Protein AF-A0A9E0JD55-F1 (afdb_monomer_lite)

Foldseek 3Di:
DWAWEWEAWLFWIWIQTPVGIDIDGADPVDDPVVRCCVVCVVVPVVDDPVRYHYDYCQAAVAED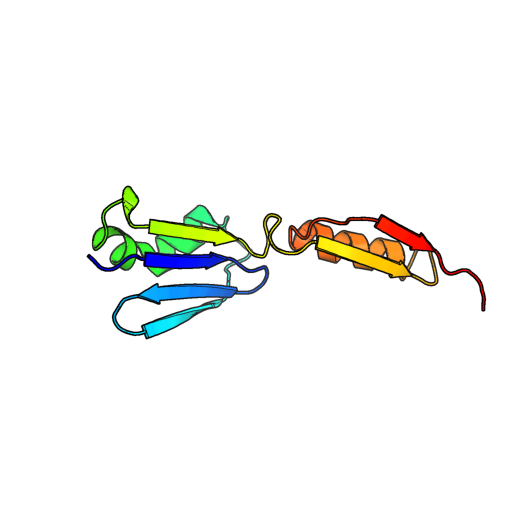EQEAQDPPPRQVVVVVVSVSRNHHYPYYHHPPDD

Secondary structure (DSSP, 8-state):
-PPEEEEE-SSEEEEEETTEEEEEE--TTS-HHHHHHHHHHHHHTTS-GGGEEEEEIIIII-EEEEEES-IIIIIHHHHHHHHHTT-EEEEEEE----

Radius of gyration: 17.41 Å; chains: 1; bounding box: 43×19×49 Å

pLDDT: mean 85.61, std 10.39, range [53.16, 94.75]

Structure (mmCIF, N/CA/C/O backbone):
data_AF-A0A9E0JD55-F1
#
_entry.id   AF-A0A9E0JD55-F1
#
loop_
_atom_site.group_PDB
_atom_site.id
_atom_site.type_symbol
_atom_site.label_atom_id
_atom_site.label_alt_id
_atom_site.label_comp_id
_atom_site.label_asym_id
_atom_site.label_entity_id
_atom_site.label_seq_id
_atom_site.pdbx_PDB_ins_code
_atom_site.Cartn_x
_atom_site.Cartn_y
_atom_site.Cartn_z
_atom_site.occupancy
_atom_site.B_iso_or_equiv
_atom_site.auth_seq_id
_atom_site.auth_comp_id
_atom_site.auth_asym_id
_atom_site.auth_atom_id
_atom_site.pdbx_PDB_model_num
ATOM 1 N N . MET A 1 1 ? -4.582 -3.809 26.282 1.00 53.16 1 MET A N 1
ATOM 2 C CA . MET A 1 1 ? -5.177 -3.138 25.106 1.00 53.16 1 MET A CA 1
ATOM 3 C C . MET A 1 1 ? -4.685 -3.835 23.850 1.00 53.16 1 MET A C 1
ATOM 5 O O . MET A 1 1 ? -3.493 -4.110 23.779 1.00 53.16 1 MET A O 1
ATOM 9 N N . SER A 1 2 ? -5.575 -4.211 22.926 1.00 83.56 2 SER A N 1
ATOM 10 C CA . SER A 1 2 ? -5.165 -4.764 21.626 1.00 83.56 2 SER A CA 1
ATOM 11 C C . SER A 1 2 ? -4.985 -3.629 20.631 1.00 83.56 2 SER A C 1
ATOM 13 O O . SER A 1 2 ? -5.872 -2.795 20.502 1.00 83.56 2 SER A O 1
ATOM 15 N N . LYS A 1 3 ? -3.851 -3.618 19.937 1.00 92.19 3 LYS A N 1
ATOM 16 C CA . LYS A 1 3 ? -3.585 -2.702 18.826 1.00 92.19 3 LYS A CA 1
ATOM 17 C C . LYS A 1 3 ? -4.264 -3.233 17.565 1.00 92.19 3 LYS A C 1
ATOM 19 O O . LYS A 1 3 ? -4.347 -4.452 17.401 1.00 92.19 3 LYS A O 1
ATOM 24 N N . LEU A 1 4 ? -4.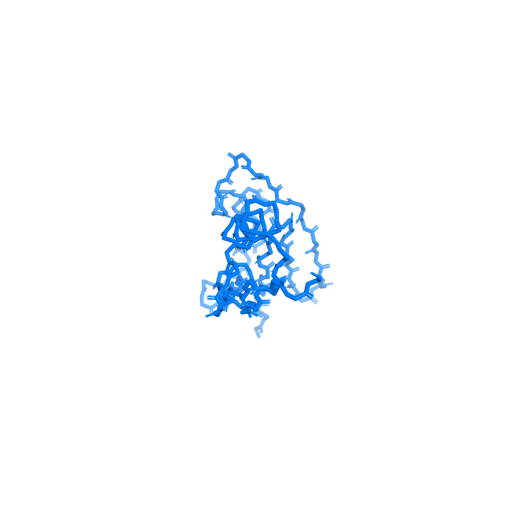700 -2.338 16.685 1.00 93.62 4 LEU A N 1
ATOM 25 C CA . LEU A 1 4 ? -5.115 -2.680 15.327 1.00 93.62 4 LEU A CA 1
ATOM 26 C C . LEU A 1 4 ? -3.939 -2.408 14.391 1.00 93.62 4 LEU A C 1
ATOM 28 O O . LEU A 1 4 ? -3.477 -1.272 14.309 1.00 93.62 4 LEU A O 1
ATOM 32 N N . LEU A 1 5 ? -3.440 -3.439 13.706 1.00 92.94 5 LEU A N 1
ATOM 33 C CA . LEU A 1 5 ? -2.323 -3.292 12.769 1.00 92.94 5 LEU A CA 1
ATOM 34 C C . LEU A 1 5 ? -2.828 -3.490 11.344 1.00 92.94 5 LEU A C 1
ATOM 36 O O . LEU A 1 5 ? -3.482 -4.492 11.053 1.00 92.94 5 LEU A O 1
ATOM 40 N N . ILE A 1 6 ? -2.510 -2.554 10.460 1.00 92.00 6 ILE A N 1
ATOM 41 C CA . ILE A 1 6 ? -2.919 -2.588 9.059 1.00 92.00 6 ILE A CA 1
ATOM 42 C C . ILE A 1 6 ? -1.668 -2.511 8.192 1.00 92.00 6 ILE A C 1
ATOM 44 O O . ILE A 1 6 ? -0.884 -1.579 8.334 1.00 92.00 6 ILE A O 1
ATOM 48 N N . ASP A 1 7 ? -1.488 -3.489 7.309 1.00 90.19 7 ASP A N 1
ATOM 49 C CA . ASP A 1 7 ? -0.464 -3.483 6.259 1.00 90.19 7 ASP A CA 1
ATOM 50 C C . ASP A 1 7 ? -1.147 -3.227 4.917 1.00 90.19 7 ASP A C 1
ATOM 52 O O . ASP A 1 7 ? -1.891 -4.077 4.422 1.00 90.19 7 ASP A O 1
ATOM 56 N N . VAL A 1 8 ? -0.922 -2.047 4.346 1.00 88.44 8 VAL A N 1
ATOM 57 C CA . VAL A 1 8 ? -1.418 -1.659 3.028 1.00 88.44 8 VAL A CA 1
ATOM 58 C C . VAL A 1 8 ? -0.374 -2.006 1.969 1.00 88.44 8 VAL A C 1
ATOM 60 O O . VAL A 1 8 ? 0.686 -1.386 1.888 1.00 88.44 8 VAL A O 1
ATOM 63 N N . GLY A 1 9 ? -0.703 -2.976 1.120 1.00 82.00 9 GLY A N 1
ATOM 64 C CA . GLY A 1 9 ? 0.061 -3.314 -0.075 1.00 82.00 9 GLY A CA 1
ATOM 65 C C . GLY A 1 9 ? -0.515 -2.692 -1.352 1.00 82.00 9 GLY A C 1
ATOM 66 O O . GLY A 1 9 ? -1.516 -1.968 -1.352 1.00 82.00 9 GLY A O 1
ATOM 67 N N . SER A 1 10 ? 0.114 -3.011 -2.485 1.00 76.44 10 SER A N 1
ATOM 68 C CA . SER A 1 10 ? -0.350 -2.578 -3.809 1.00 76.44 10 SER A CA 1
ATOM 69 C C . SER A 1 10 ? -1.619 -3.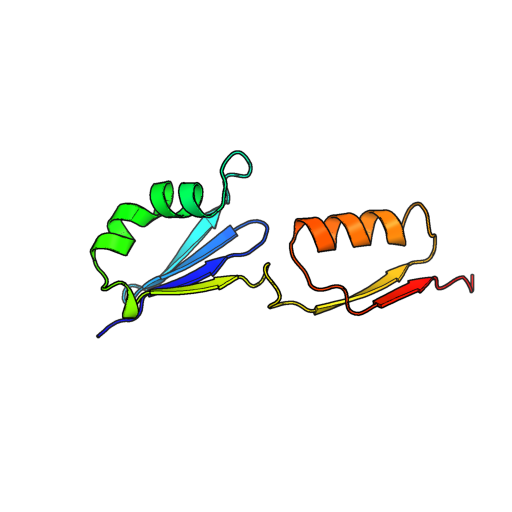310 -4.251 1.00 76.44 10 SER A C 1
ATOM 71 O O . SER A 1 10 ? -2.500 -2.680 -4.819 1.00 76.44 10 SER A O 1
ATOM 73 N N . THR A 1 11 ? -1.761 -4.601 -3.933 1.00 82.69 11 THR A N 1
ATOM 74 C CA . THR A 1 11 ? -2.914 -5.424 -4.362 1.00 82.69 11 THR A CA 1
ATOM 75 C C . THR A 1 11 ? -3.914 -5.714 -3.246 1.00 82.69 11 THR A C 1
ATOM 77 O O . THR A 1 11 ? -5.115 -5.823 -3.482 1.00 82.69 11 THR A O 1
ATOM 80 N N . TYR A 1 12 ? -3.425 -5.833 -2.016 1.00 89.81 12 TYR A N 1
ATOM 81 C CA . TYR A 1 12 ? -4.220 -6.208 -0.853 1.00 89.81 12 TYR A CA 1
ATOM 82 C C . TYR A 1 12 ? -3.872 -5.306 0.316 1.00 89.81 12 TYR A C 1
ATOM 84 O O . TYR A 1 12 ? -2.768 -4.766 0.370 1.00 89.81 12 TYR A O 1
ATOM 92 N N . PHE A 1 13 ? -4.762 -5.230 1.293 1.00 91.62 13 PHE A N 1
ATOM 93 C CA . PHE A 1 13 ? -4.383 -4.825 2.638 1.00 91.62 13 PHE A CA 1
ATOM 94 C C . PHE A 1 13 ? -4.766 -5.908 3.642 1.00 91.62 13 PHE A C 1
ATOM 96 O O . PHE A 1 13 ? -5.732 -6.653 3.455 1.00 91.62 13 PHE A O 1
ATOM 103 N N . LYS A 1 14 ? -3.960 -6.027 4.692 1.00 93.25 14 LYS A N 1
ATOM 104 C CA . LYS A 1 14 ? -4.130 -7.009 5.762 1.00 93.25 14 LYS A CA 1
ATOM 105 C C . LYS A 1 14 ? -4.447 -6.272 7.045 1.00 93.25 14 LYS A C 1
ATOM 107 O O . LYS A 1 14 ? -3.788 -5.289 7.368 1.00 93.25 14 LYS A O 1
ATOM 112 N N . VAL A 1 15 ? -5.427 -6.772 7.779 1.00 94.19 15 VAL A N 1
ATOM 113 C CA . VAL A 1 15 ? -5.873 -6.220 9.053 1.00 94.19 15 VAL A CA 1
ATOM 114 C C . VAL A 1 15 ? -5.652 -7.279 10.121 1.00 94.19 15 VAL A C 1
ATOM 116 O O . VAL A 1 15 ? -6.243 -8.355 10.067 1.00 94.19 15 VAL A O 1
ATOM 119 N N . CYS A 1 16 ? -4.780 -6.980 11.078 1.00 93.44 16 CYS A N 1
ATOM 120 C CA . CYS A 1 16 ? -4.476 -7.831 12.218 1.00 93.44 16 CYS A CA 1
ATOM 121 C C . CYS A 1 16 ? -5.198 -7.297 13.455 1.00 93.44 16 CYS A C 1
ATOM 123 O O . CYS A 1 16 ? -4.957 -6.173 13.904 1.00 93.44 16 CYS A O 1
ATOM 125 N N . GLN A 1 17 ? -6.086 -8.128 13.988 1.00 92.00 17 GLN A N 1
ATOM 126 C CA . GLN A 1 17 ? -6.829 -7.918 15.222 1.00 92.00 17 GLN A CA 1
ATOM 127 C C . GLN A 1 17 ? -6.435 -8.985 16.243 1.00 92.00 17 GLN A C 1
ATOM 129 O O . GLN A 1 17 ? -5.772 -9.972 15.927 1.00 92.00 17 GLN A O 1
ATOM 134 N N . LYS A 1 18 ? -6.937 -8.853 17.473 1.00 86.44 18 LYS A N 1
ATOM 135 C CA . LYS A 1 18 ? -6.761 -9.884 18.505 1.00 86.44 18 LYS A CA 1
ATOM 136 C C . LYS A 1 18 ? -7.308 -11.261 18.084 1.00 86.44 18 LYS A C 1
ATOM 138 O O . LYS A 1 18 ? -6.791 -12.276 18.537 1.00 86.44 18 LYS A O 1
ATOM 143 N N . SER A 1 19 ? -8.343 -11.289 17.244 1.00 86.94 19 SER A N 1
ATOM 144 C CA . SER A 1 19 ? -8.983 -12.504 16.722 1.00 86.94 19 SER A CA 1
ATOM 145 C C . SER A 1 19 ? -8.209 -13.177 15.582 1.00 86.94 19 SER A C 1
ATOM 147 O O . SER A 1 19 ? -8.495 -14.330 15.270 1.00 86.94 19 SER A O 1
ATOM 149 N N . GLY A 1 20 ? -7.238 -12.493 14.968 1.00 91.31 20 GLY A N 1
ATOM 150 C CA . GLY A 1 20 ? -6.459 -13.014 13.847 1.00 91.31 20 GLY A CA 1
ATOM 151 C C . GLY A 1 20 ? -6.196 -11.977 12.757 1.00 91.31 20 GLY A C 1
ATOM 152 O O . GLY A 1 20 ? -6.378 -10.774 12.951 1.00 91.31 20 GLY A O 1
ATOM 153 N N . ILE A 1 21 ? -5.751 -12.462 11.597 1.00 93.81 21 ILE A N 1
ATOM 154 C CA . ILE A 1 21 ? -5.411 -11.642 10.430 1.00 93.81 21 ILE A CA 1
ATOM 155 C C . ILE A 1 21 ? -6.431 -11.903 9.325 1.00 93.81 21 ILE A C 1
ATOM 157 O O . ILE A 1 21 ? -6.671 -13.051 8.959 1.00 93.81 21 ILE A O 1
ATOM 161 N N . ILE A 1 22 ? -6.991 -10.831 8.769 1.00 94.75 22 ILE A N 1
ATOM 162 C CA . ILE A 1 22 ? -7.901 -10.872 7.621 1.00 94.75 22 ILE A CA 1
ATOM 163 C C . ILE A 1 22 ? -7.268 -10.091 6.472 1.00 94.75 22 ILE A C 1
ATOM 165 O O . ILE A 1 22 ? -6.670 -9.037 6.682 1.00 94.75 22 ILE A O 1
ATOM 169 N N . GLN A 1 23 ? -7.397 -10.606 5.253 1.00 94.75 23 GLN A N 1
ATOM 170 C CA . GLN A 1 23 ? -6.896 -9.972 4.039 1.00 94.75 23 GLN A CA 1
ATOM 171 C C . GLN A 1 23 ? -8.057 -9.505 3.162 1.00 94.75 23 GLN A C 1
ATOM 173 O O . GLN A 1 23 ? -9.006 -10.250 2.932 1.00 94.75 23 GLN A O 1
ATOM 178 N N . TYR A 1 24 ? -7.930 -8.300 2.612 1.00 94.69 24 TYR A N 1
ATOM 179 C CA . TYR A 1 24 ? -8.889 -7.709 1.688 1.00 94.69 24 TYR A CA 1
ATOM 180 C C . TYR A 1 24 ? -8.200 -7.349 0.373 1.00 94.69 24 TYR A C 1
ATOM 182 O O . TYR A 1 24 ? -7.093 -6.809 0.365 1.00 94.69 24 TYR A O 1
ATOM 190 N N . PHE A 1 25 ? -8.856 -7.642 -0.751 1.00 93.94 25 PHE A N 1
ATOM 191 C CA . PHE A 1 25 ? -8.426 -7.172 -2.071 1.00 93.94 25 PHE A CA 1
ATOM 192 C C . PHE A 1 25 ? -8.686 -5.667 -2.180 1.00 93.94 25 PHE A C 1
ATOM 194 O O . PHE A 1 25 ? -9.735 -5.220 -1.718 1.00 93.94 25 PHE A O 1
ATOM 201 N N . ARG A 1 26 ? -7.779 -4.884 -2.773 1.00 90.31 26 ARG A N 1
ATOM 202 C CA . ARG A 1 26 ? -7.974 -3.434 -2.940 1.00 90.31 26 ARG A CA 1
ATOM 203 C C . ARG A 1 26 ? -8.993 -3.107 -4.023 1.00 90.31 26 ARG A C 1
ATOM 205 O O . ARG A 1 26 ? -9.005 -3.729 -5.080 1.00 90.31 26 ARG A O 1
ATOM 212 N N . ASP A 1 27 ? -9.826 -2.102 -3.779 1.00 90.75 27 ASP A N 1
ATOM 213 C CA . ASP A 1 27 ? -10.630 -1.497 -4.840 1.00 90.75 27 ASP A CA 1
ATOM 214 C C . ASP A 1 27 ? -9.847 -0.348 -5.480 1.00 90.75 27 ASP A C 1
ATOM 216 O O . ASP A 1 27 ? -9.798 0.760 -4.959 1.00 90.75 27 ASP A O 1
ATOM 220 N N . PHE A 1 28 ? -9.229 -0.614 -6.631 1.00 85.44 28 PHE A N 1
ATOM 221 C CA . PHE A 1 28 ? -8.428 0.373 -7.361 1.00 85.44 28 PHE A CA 1
ATOM 222 C C . PHE A 1 28 ? -9.235 1.549 -7.926 1.00 85.44 28 PHE A C 1
ATOM 224 O O . PHE A 1 28 ? -8.641 2.498 -8.433 1.00 85.44 28 PHE A O 1
ATOM 231 N N . LYS A 1 29 ? -10.573 1.495 -7.874 1.00 91.19 29 LYS A N 1
ATOM 232 C CA . LYS A 1 29 ? -11.437 2.622 -8.249 1.00 91.19 29 LYS A CA 1
ATOM 233 C C . LYS A 1 29 ? -11.606 3.630 -7.111 1.00 91.19 29 LYS A C 1
ATOM 235 O O . LYS A 1 29 ? -12.131 4.712 -7.356 1.00 91.19 29 LYS A O 1
ATOM 240 N N . LYS A 1 30 ? -11.196 3.273 -5.892 1.00 89.00 30 LYS A N 1
ATOM 241 C CA . LYS A 1 30 ? -11.263 4.107 -4.691 1.00 89.00 30 LYS A CA 1
ATOM 242 C C . LYS A 1 30 ? -9.859 4.465 -4.224 1.00 89.00 30 LYS A C 1
ATOM 244 O O . LYS A 1 30 ? -8.900 3.725 -4.463 1.00 89.00 30 LYS A O 1
ATOM 249 N N . ASP A 1 31 ? -9.736 5.596 -3.540 1.00 87.38 31 ASP A N 1
ATOM 250 C CA . ASP A 1 31 ? -8.509 5.866 -2.804 1.00 87.38 31 ASP A CA 1
ATOM 251 C C . ASP A 1 31 ? -8.388 4.933 -1.585 1.00 87.38 31 ASP A C 1
ATOM 253 O O . ASP A 1 31 ? -9.317 4.211 -1.212 1.00 87.38 31 ASP A O 1
ATOM 257 N N . ILE A 1 32 ? -7.200 4.903 -0.978 1.00 86.69 32 ILE A N 1
ATOM 258 C CA . ILE A 1 32 ? -6.938 3.984 0.130 1.00 86.69 32 ILE A CA 1
ATOM 259 C C . ILE A 1 32 ? -7.765 4.304 1.381 1.00 86.69 32 ILE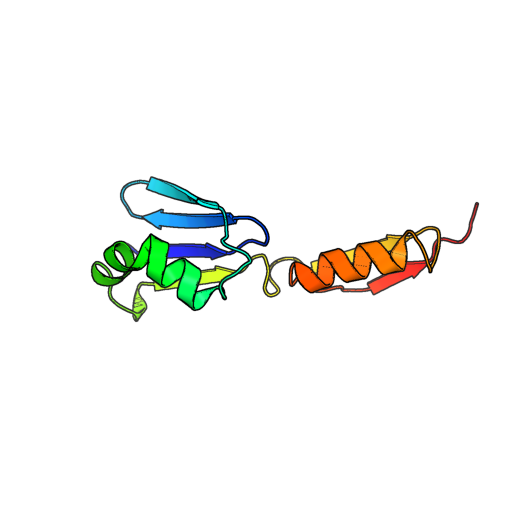 A C 1
ATOM 261 O O . ILE A 1 32 ? -8.086 3.391 2.139 1.00 86.69 32 ILE A O 1
ATOM 265 N N . TYR A 1 33 ? -8.105 5.573 1.608 1.00 90.44 33 TYR A N 1
ATOM 266 C CA . TYR A 1 33 ? -8.886 5.975 2.769 1.00 90.44 33 TYR A CA 1
ATOM 267 C C . TYR A 1 33 ? -10.319 5.458 2.633 1.00 90.44 33 TYR A C 1
ATOM 269 O O . TYR A 1 33 ? -10.798 4.746 3.516 1.00 90.44 33 TYR A O 1
ATOM 277 N N . ASP A 1 34 ? -10.951 5.717 1.491 1.00 93.50 34 ASP A N 1
ATOM 278 C CA . ASP A 1 34 ? -12.304 5.261 1.187 1.00 93.50 34 ASP A CA 1
ATOM 279 C C . ASP A 1 34 ? -12.404 3.733 1.161 1.00 93.50 34 ASP A C 1
ATOM 281 O O . ASP A 1 34 ? -13.388 3.164 1.646 1.00 93.50 34 ASP A O 1
ATOM 285 N N . ASP A 1 35 ? -11.390 3.044 0.628 1.00 94.00 35 ASP A N 1
ATOM 286 C CA . ASP A 1 35 ? -11.351 1.579 0.596 1.00 94.00 35 ASP A CA 1
ATOM 287 C C . ASP A 1 35 ? -11.280 0.984 2.016 1.00 94.00 35 ASP A C 1
ATOM 289 O O . ASP A 1 35 ? -12.044 0.075 2.361 1.00 94.00 35 ASP A O 1
ATOM 293 N N . LEU A 1 36 ? -10.426 1.552 2.877 1.00 92.12 36 LEU A N 1
ATOM 294 C CA . LEU A 1 36 ? -10.301 1.148 4.279 1.00 92.12 36 LEU A CA 1
ATOM 295 C C . LEU A 1 36 ? -11.570 1.446 5.080 1.00 92.12 36 LEU A C 1
ATOM 297 O O . LEU A 1 36 ? -12.034 0.578 5.815 1.00 92.12 36 LEU A O 1
ATOM 301 N N . VAL A 1 37 ? -12.164 2.632 4.935 1.00 92.88 37 VAL A N 1
ATOM 302 C CA . VAL A 1 37 ? -13.404 2.986 5.644 1.00 92.88 37 VAL A CA 1
ATOM 303 C C . VAL A 1 37 ? -14.556 2.089 5.193 1.00 92.88 37 VAL A C 1
ATOM 305 O O . VAL A 1 37 ? -15.286 1.574 6.037 1.00 92.88 37 VAL A O 1
ATOM 308 N N . THR A 1 38 ? -14.682 1.823 3.888 1.00 94.50 38 THR A N 1
ATOM 309 C CA . THR A 1 38 ? -15.752 0.961 3.356 1.00 94.50 38 THR A CA 1
ATOM 310 C C . THR A 1 38 ? -15.653 -0.469 3.899 1.00 94.50 38 THR A C 1
ATOM 312 O O . THR A 1 38 ? -16.668 -1.067 4.241 1.00 94.50 38 THR A O 1
ATOM 315 N N . LYS A 1 39 ? -14.447 -1.049 3.949 1.00 94.00 39 LYS A N 1
ATOM 316 C CA . LYS A 1 39 ? -14.250 -2.469 4.304 1.00 94.00 39 LYS A CA 1
ATOM 317 C C . LYS A 1 39 ? -13.974 -2.706 5.785 1.00 94.00 39 LYS A C 1
ATOM 319 O O . LYS A 1 39 ? -14.117 -3.831 6.257 1.00 94.00 39 LYS A O 1
ATOM 324 N N . CYS A 1 40 ? -13.518 -1.688 6.508 1.00 92.56 40 CYS A N 1
ATOM 325 C CA . CYS A 1 40 ? -13.041 -1.818 7.883 1.00 92.56 40 CYS A CA 1
ATOM 326 C C . CYS A 1 40 ? -13.589 -0.747 8.834 1.00 92.56 40 CYS A C 1
ATOM 328 O O . CYS A 1 40 ? -13.148 -0.701 9.979 1.00 92.56 40 CYS A O 1
ATOM 330 N N . GLY A 1 41 ? -14.557 0.079 8.423 1.00 91.31 41 GLY A N 1
ATOM 331 C CA . GLY A 1 41 ? -15.150 1.113 9.281 1.00 91.31 41 GLY A CA 1
ATOM 332 C C . GLY A 1 41 ? -15.675 0.567 10.615 1.00 91.31 41 GLY A C 1
ATOM 333 O O . GLY A 1 41 ? -15.348 1.106 11.674 1.00 91.31 41 GLY A O 1
ATOM 334 N N . ASP A 1 42 ? -16.373 -0.571 10.582 1.00 92.25 42 ASP A N 1
ATOM 335 C CA . ASP A 1 42 ? -16.881 -1.254 11.783 1.00 92.25 42 ASP A CA 1
ATOM 336 C C . ASP A 1 42 ? -15.771 -1.827 12.673 1.00 92.25 42 ASP A C 1
ATOM 338 O O . ASP A 1 42 ? -15.965 -2.048 13.866 1.00 92.25 42 ASP A O 1
ATOM 342 N N . ILE A 1 43 ? -14.597 -2.097 12.098 1.00 92.25 43 ILE A N 1
ATOM 343 C CA . ILE A 1 43 ? -13.418 -2.533 12.846 1.00 92.25 43 ILE A CA 1
ATOM 344 C C . ILE A 1 43 ? -12.788 -1.317 13.521 1.00 92.25 43 ILE A C 1
ATOM 346 O O . ILE A 1 43 ? -12.453 -1.388 14.697 1.00 92.25 43 ILE A O 1
ATOM 350 N N . PHE A 1 44 ? -12.640 -0.197 12.807 1.00 90.06 44 PHE A N 1
ATOM 351 C CA . PHE A 1 44 ? -12.003 1.015 13.331 1.00 90.06 44 PHE A CA 1
ATOM 352 C C . PHE A 1 44 ? -12.751 1.583 14.534 1.00 90.06 44 PHE A C 1
ATOM 354 O O . PHE A 1 44 ? -12.110 2.031 15.480 1.00 90.06 44 PHE A O 1
ATOM 361 N N . SER A 1 45 ? -14.084 1.503 14.540 1.00 90.88 45 SER A N 1
ATOM 362 C CA . SER A 1 45 ? -14.917 1.982 15.651 1.00 90.88 45 SER A CA 1
ATOM 363 C C . SER A 1 45 ? -14.680 1.240 16.977 1.00 90.88 45 SER A C 1
ATOM 365 O O . SER A 1 45 ? -15.021 1.762 18.037 1.00 90.88 45 SER A O 1
ATOM 367 N N . GLN A 1 46 ? -14.059 0.054 16.944 1.00 92.62 46 GLN A N 1
ATOM 368 C CA . GLN A 1 46 ? -13.755 -0.758 18.129 1.00 92.62 46 GLN A CA 1
ATOM 369 C C . GLN A 1 46 ? -12.422 -0.390 18.800 1.00 92.62 46 GLN A C 1
ATOM 371 O O . GLN A 1 46 ? -12.118 -0.900 19.880 1.00 92.62 46 GLN A O 1
ATOM 376 N N . TYR A 1 47 ? -11.612 0.467 18.174 1.00 92.69 47 TYR A N 1
ATOM 377 C CA . TYR A 1 47 ? -10.281 0.837 18.651 1.00 92.69 47 TYR A CA 1
ATOM 378 C C . TYR A 1 47 ? -10.185 2.350 18.831 1.00 92.69 47 TYR A C 1
ATOM 380 O O . TYR A 1 47 ? -10.797 3.131 18.104 1.00 92.69 47 TYR A O 1
ATOM 388 N N . LYS A 1 48 ? -9.378 2.786 19.801 1.00 93.75 48 LYS A N 1
ATOM 389 C CA . LYS A 1 48 ? -9.017 4.200 19.905 1.00 93.75 48 LYS A CA 1
ATOM 390 C C . LYS A 1 48 ? -8.077 4.569 18.764 1.00 93.75 48 LYS A C 1
ATOM 392 O O . LYS A 1 48 ? -7.281 3.739 18.331 1.00 93.75 48 LYS A O 1
ATOM 397 N N . LYS A 1 49 ? -8.125 5.821 18.311 1.00 90.50 49 LYS A N 1
ATOM 398 C CA . LYS A 1 49 ? -7.311 6.306 17.186 1.00 90.50 49 LYS A CA 1
ATOM 399 C C . LYS A 1 49 ? -5.813 6.069 17.413 1.00 90.50 49 LYS A C 1
ATOM 401 O O . LYS A 1 49 ? -5.113 5.670 16.492 1.00 90.50 49 LYS A O 1
ATOM 406 N N . GLU A 1 50 ? -5.342 6.284 18.635 1.00 93.31 50 GLU A N 1
ATOM 407 C CA . GLU A 1 50 ? -3.957 6.072 19.065 1.00 93.31 50 GLU A CA 1
ATOM 408 C C . GLU A 1 50 ? -3.507 4.599 19.062 1.00 93.31 50 GLU A C 1
ATOM 410 O O . GLU A 1 50 ? -2.309 4.327 19.052 1.00 93.31 50 GLU A O 1
ATOM 415 N N . ASP A 1 51 ? -4.450 3.654 19.030 1.00 94.06 51 ASP A N 1
ATOM 416 C CA . ASP A 1 51 ? -4.186 2.213 18.987 1.00 94.06 51 ASP A CA 1
ATOM 417 C C . ASP A 1 51 ? -4.264 1.633 17.558 1.00 94.06 51 ASP A C 1
ATOM 419 O O . ASP A 1 51 ? -4.095 0.421 17.375 1.00 94.06 51 ASP A O 1
ATOM 423 N N . ILE A 1 52 ? -4.511 2.475 16.545 1.00 92.19 52 ILE A N 1
ATOM 424 C CA . ILE A 1 52 ? -4.575 2.092 15.130 1.00 92.19 52 ILE A CA 1
ATOM 425 C C . ILE A 1 52 ? -3.248 2.437 14.452 1.00 92.19 52 ILE A C 1
ATOM 427 O O . ILE A 1 52 ? -2.882 3.602 14.307 1.00 92.19 52 ILE A O 1
ATOM 431 N N . PHE A 1 53 ? -2.545 1.410 13.982 1.00 90.25 53 PHE A N 1
ATOM 432 C CA . PHE A 1 53 ? -1.260 1.538 13.306 1.00 90.25 53 PHE A CA 1
ATOM 433 C C . PHE A 1 53 ? -1.395 1.086 11.860 1.00 90.25 53 PHE A C 1
ATOM 435 O O . PHE A 1 53 ? -1.697 -0.076 11.588 1.00 90.25 53 PHE A O 1
ATOM 442 N N . ILE A 1 54 ? -1.137 2.003 10.932 1.00 88.06 54 ILE A N 1
ATOM 443 C CA . ILE A 1 54 ? -1.166 1.727 9.498 1.00 88.06 54 ILE A CA 1
ATOM 444 C C . ILE A 1 54 ? 0.263 1.800 8.976 1.00 88.06 54 ILE A C 1
ATOM 446 O O . ILE A 1 54 ? 0.884 2.860 8.969 1.00 88.06 54 ILE A O 1
ATOM 450 N N . CYS A 1 55 ? 0.779 0.656 8.548 1.00 83.75 55 CYS A N 1
ATOM 451 C CA . CYS A 1 55 ? 1.964 0.556 7.720 1.00 83.75 55 CYS A CA 1
ATOM 452 C C . CYS A 1 55 ? 1.504 0.444 6.271 1.00 83.75 55 CYS A C 1
ATOM 454 O O . CYS A 1 55 ? 0.563 -0.285 5.964 1.00 83.75 55 CYS A O 1
ATOM 456 N N . SER A 1 56 ? 2.177 1.138 5.367 1.00 73.38 56 SER A N 1
ATOM 457 C CA . SER A 1 56 ? 2.049 0.848 3.949 1.00 73.38 56 SER A CA 1
ATOM 458 C C . SER A 1 56 ? 3.388 0.322 3.473 1.00 73.38 56 SER A C 1
ATOM 460 O O . SER A 1 56 ? 4.344 1.080 3.297 1.00 73.38 56 SER A O 1
ATOM 462 N N . SER A 1 57 ? 3.462 -0.990 3.258 1.00 61.41 57 SER A N 1
ATOM 463 C CA . SER A 1 57 ? 4.593 -1.593 2.552 1.00 61.41 57 SER A CA 1
ATOM 464 C C . SER A 1 57 ? 4.741 -0.987 1.144 1.00 61.41 57 SER A C 1
ATOM 466 O O . SER A 1 57 ? 5.855 -0.891 0.629 1.00 61.41 57 SER A O 1
ATOM 468 N N . ALA A 1 58 ? 3.637 -0.467 0.593 1.00 54.25 58 ALA A N 1
ATOM 469 C CA . ALA A 1 58 ? 3.534 0.300 -0.644 1.00 54.25 58 ALA A CA 1
ATOM 470 C C . ALA A 1 58 ? 3.746 1.826 -0.496 1.00 54.25 58 ALA A C 1
ATOM 472 O O . ALA A 1 58 ? 3.444 2.552 -1.428 1.00 54.25 58 ALA A O 1
ATOM 473 N N . ASN A 1 59 ? 4.186 2.366 0.646 1.00 55.66 59 ASN A N 1
ATOM 474 C CA . ASN A 1 59 ? 4.504 3.798 0.785 1.00 55.66 59 ASN A CA 1
ATOM 475 C C . ASN A 1 59 ? 5.847 3.970 1.504 1.00 55.66 59 ASN A C 1
ATOM 477 O O . ASN A 1 59 ? 5.927 4.529 2.597 1.00 55.66 59 ASN A O 1
ATOM 481 N N . GLY A 1 60 ? 6.900 3.413 0.900 1.00 54.81 60 GLY A N 1
ATOM 482 C CA . GLY A 1 60 ? 8.278 3.537 1.391 1.00 54.81 60 GLY A CA 1
ATOM 483 C C . GLY A 1 60 ? 8.789 2.390 2.269 1.00 54.81 60 GLY A C 1
ATOM 484 O O . GLY A 1 60 ? 9.941 2.434 2.689 1.00 54.81 60 GLY A O 1
ATOM 485 N N . GLY A 1 61 ? 7.990 1.345 2.517 1.00 61.47 61 GLY A N 1
ATOM 486 C CA . GLY A 1 61 ? 8.455 0.154 3.242 1.00 61.47 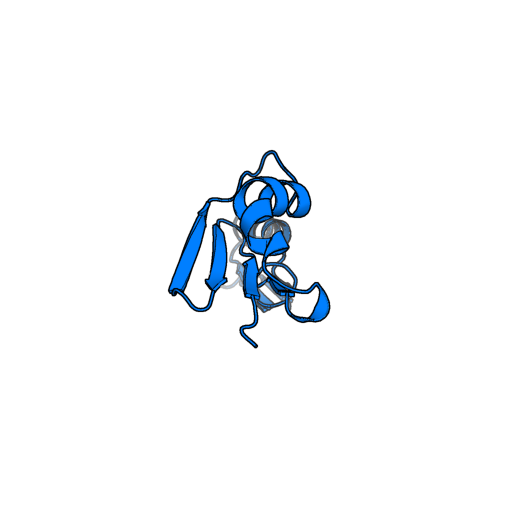61 GLY A CA 1
ATOM 487 C C . GLY A 1 61 ? 9.385 -0.741 2.413 1.00 61.47 61 GLY A C 1
ATOM 488 O O . GLY A 1 61 ? 10.306 -1.350 2.954 1.00 61.47 61 GLY A O 1
ATOM 489 N N . LEU A 1 62 ? 9.176 -0.794 1.093 1.00 69.88 62 LEU A N 1
ATOM 490 C CA . LEU A 1 62 ? 10.074 -1.462 0.154 1.00 69.88 62 LEU A CA 1
ATOM 491 C C . LEU A 1 62 ? 10.919 -0.436 -0.597 1.00 69.88 62 LEU A C 1
ATOM 493 O O . LEU A 1 62 ? 10.390 0.475 -1.233 1.00 69.88 62 LEU A O 1
ATOM 497 N N . SER A 1 63 ? 12.233 -0.641 -0.567 1.00 81.19 63 SER A N 1
ATOM 498 C CA . SER A 1 63 ? 13.174 0.042 -1.449 1.00 81.19 63 SER A CA 1
ATOM 499 C C . SER A 1 63 ? 13.709 -0.946 -2.487 1.00 81.19 63 SER A C 1
ATOM 501 O O . SER A 1 63 ? 13.996 -2.093 -2.146 1.00 81.19 63 SER A O 1
ATOM 503 N N . THR A 1 64 ? 13.813 -0.542 -3.754 1.00 86.31 64 THR A N 1
ATOM 504 C CA . THR A 1 64 ? 14.187 -1.438 -4.860 1.00 86.31 64 THR A CA 1
ATOM 505 C C . THR A 1 64 ? 15.302 -0.868 -5.735 1.00 86.31 64 THR A C 1
ATOM 507 O O . THR A 1 64 ? 15.332 0.329 -6.015 1.00 86.31 64 THR A O 1
ATOM 510 N N . LEU A 1 65 ? 16.204 -1.742 -6.189 1.00 92.44 65 LEU A N 1
ATOM 511 C CA . LEU A 1 65 ? 17.184 -1.477 -7.244 1.00 92.44 65 LEU A CA 1
ATOM 512 C C . LEU A 1 65 ? 16.681 -2.136 -8.531 1.00 92.44 65 LEU A C 1
ATOM 514 O O . LEU A 1 65 ? 16.481 -3.350 -8.560 1.00 92.44 65 LEU A O 1
ATOM 518 N N . ILE A 1 66 ? 16.492 -1.357 -9.596 1.00 92.69 66 ILE A N 1
ATOM 519 C CA . ILE A 1 66 ? 15.988 -1.878 -10.874 1.00 92.69 66 ILE A CA 1
ATOM 520 C C . ILE A 1 66 ? 17.150 -2.026 -11.854 1.00 92.69 66 ILE A C 1
ATOM 522 O O . ILE A 1 66 ? 17.743 -1.035 -12.265 1.00 92.69 66 ILE A O 1
ATOM 526 N N . ILE A 1 67 ? 17.439 -3.248 -12.295 1.00 92.44 67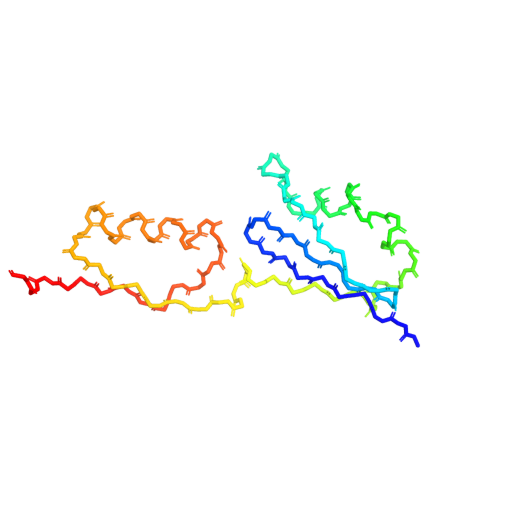 ILE A N 1
ATOM 527 C CA . ILE A 1 67 ? 18.433 -3.513 -13.343 1.00 92.44 67 ILE A CA 1
ATOM 528 C C . ILE A 1 67 ? 17.687 -3.953 -14.600 1.00 92.44 67 ILE A C 1
ATOM 530 O O . ILE A 1 67 ? 16.951 -4.937 -14.572 1.00 92.44 67 ILE A O 1
ATOM 534 N N . GLY A 1 68 ? 17.841 -3.216 -15.697 1.00 90.62 68 GLY A N 1
ATOM 535 C CA . GLY A 1 68 ? 17.159 -3.515 -16.955 1.00 90.62 68 GLY A CA 1
ATOM 536 C C . GLY A 1 68 ? 18.115 -3.597 -18.135 1.00 90.62 68 GLY A C 1
ATOM 537 O O . GLY A 1 68 ? 19.164 -2.964 -18.141 1.00 90.62 68 GLY A O 1
ATOM 538 N N . LEU A 1 69 ? 17.727 -4.375 -19.147 1.00 90.19 69 LEU A N 1
ATOM 539 C CA . LEU A 1 69 ? 18.522 -4.604 -20.360 1.00 90.19 69 LEU A CA 1
ATOM 540 C C . LEU A 1 69 ? 18.277 -3.535 -21.431 1.00 90.19 69 LEU A C 1
ATOM 542 O O . LEU A 1 69 ? 19.144 -3.232 -22.240 1.00 90.19 69 LEU A O 1
ATOM 546 N N . THR A 1 70 ? 17.081 -2.944 -21.433 1.00 87.38 70 THR A N 1
ATOM 547 C CA . THR A 1 70 ? 16.696 -1.879 -22.364 1.00 87.38 70 THR A CA 1
ATOM 548 C C . THR A 1 70 ? 16.047 -0.719 -21.618 1.00 87.38 70 THR A C 1
ATOM 550 O O . THR A 1 70 ? 15.313 -0.918 -20.644 1.00 87.38 70 THR A O 1
ATOM 553 N N . ASN A 1 71 ? 16.267 0.504 -22.106 1.00 82.25 71 ASN A N 1
ATOM 554 C CA . ASN A 1 71 ? 15.617 1.695 -21.557 1.00 82.25 71 ASN A CA 1
ATOM 555 C C . ASN A 1 71 ? 14.095 1.640 -21.734 1.00 82.25 71 ASN A C 1
ATOM 557 O O . ASN A 1 71 ? 13.343 1.893 -20.794 1.00 82.25 71 ASN A O 1
ATOM 561 N N . SER A 1 72 ? 13.644 1.289 -22.939 1.00 75.06 72 SER A N 1
ATOM 562 C CA . SER A 1 72 ? 12.245 1.422 -23.352 1.00 75.06 72 SER A CA 1
ATOM 563 C C . SER A 1 72 ? 11.339 0.320 -22.807 1.00 75.06 72 SER A C 1
ATOM 565 O O . SER A 1 72 ? 10.194 0.606 -22.465 1.00 75.06 72 SER A O 1
ATOM 567 N N . PHE A 1 73 ? 11.828 -0.924 -22.738 1.00 76.88 73 PHE A N 1
ATOM 568 C CA . PHE A 1 73 ? 10.998 -2.088 -22.414 1.00 76.88 73 PHE A CA 1
ATOM 569 C C . PHE A 1 73 ? 11.255 -2.614 -21.000 1.00 76.88 73 PHE A C 1
ATOM 571 O O . PHE A 1 73 ? 10.315 -2.825 -20.246 1.00 76.88 73 PHE A O 1
ATOM 578 N N . SER A 1 74 ? 12.514 -2.765 -20.587 1.00 81.75 74 SER A N 1
ATOM 579 C CA . SER A 1 74 ? 12.823 -3.291 -19.251 1.00 81.75 74 SER A CA 1
ATOM 580 C C . SER A 1 74 ? 12.703 -2.207 -18.180 1.00 81.75 74 SER A C 1
ATOM 582 O O . SER A 1 74 ? 11.901 -2.321 -17.256 1.00 81.75 74 SER A O 1
ATOM 584 N N . LEU A 1 75 ? 13.474 -1.122 -18.311 1.00 89.38 75 LEU A N 1
ATOM 585 C CA . LEU A 1 75 ? 13.564 -0.105 -17.263 1.00 89.38 75 LEU A CA 1
ATOM 586 C C . LEU A 1 75 ? 12.288 0.724 -17.143 1.00 89.38 75 LEU A C 1
ATOM 588 O O . LEU A 1 75 ? 11.791 0.908 -16.036 1.00 89.38 75 LEU A O 1
ATOM 592 N N . LYS A 1 76 ? 11.744 1.227 -18.255 1.00 90.50 76 LYS A N 1
ATOM 593 C CA . LYS A 1 76 ? 10.556 2.091 -18.219 1.00 90.50 76 LYS A CA 1
ATOM 594 C C . LYS A 1 76 ? 9.346 1.389 -17.596 1.00 90.50 76 LYS A C 1
ATOM 596 O O . LYS A 1 76 ? 8.697 1.967 -16.729 1.00 90.50 76 LYS A O 1
ATOM 601 N N . PHE A 1 77 ? 9.065 0.145 -17.988 1.00 89.88 77 PHE A N 1
ATOM 602 C CA . PHE A 1 77 ? 7.941 -0.605 -17.422 1.00 89.88 77 PHE A CA 1
ATOM 603 C C . PHE A 1 77 ? 8.159 -0.941 -15.945 1.00 89.88 77 PHE A C 1
ATOM 605 O O . PHE A 1 77 ? 7.257 -0.714 -15.141 1.00 89.88 77 PHE A O 1
ATOM 612 N N . ALA A 1 78 ? 9.355 -1.402 -15.568 1.00 88.94 78 ALA A N 1
ATOM 613 C CA . ALA A 1 78 ? 9.663 -1.717 -14.176 1.00 88.94 78 ALA A CA 1
ATOM 614 C C . ALA A 1 78 ? 9.566 -0.482 -13.263 1.00 88.94 78 ALA A C 1
ATOM 616 O O . ALA A 1 78 ? 8.972 -0.566 -12.188 1.00 88.94 78 ALA A O 1
ATOM 617 N N . LYS A 1 79 ? 10.063 0.683 -13.712 1.00 89.50 79 LYS A N 1
ATOM 618 C CA . LYS A 1 79 ? 9.915 1.955 -12.982 1.00 89.50 79 LYS A CA 1
ATOM 619 C C . LYS A 1 79 ? 8.448 2.317 -12.783 1.00 89.50 79 LYS A C 1
ATOM 621 O O . LYS A 1 79 ? 8.059 2.648 -11.671 1.00 89.50 79 LYS A O 1
ATOM 626 N N . ASN A 1 80 ? 7.631 2.213 -13.831 1.00 86.12 80 ASN A N 1
ATOM 627 C CA . ASN A 1 80 ? 6.208 2.543 -13.744 1.00 86.12 80 ASN A CA 1
ATOM 628 C C . ASN A 1 80 ? 5.462 1.623 -12.765 1.00 86.12 80 ASN A C 1
ATOM 630 O O . ASN A 1 80 ? 4.643 2.100 -11.986 1.00 86.12 80 ASN A O 1
ATOM 634 N N . ILE A 1 81 ? 5.759 0.320 -12.766 1.00 83.69 81 ILE A N 1
ATOM 635 C CA . ILE A 1 81 ? 5.161 -0.637 -11.821 1.00 83.69 81 ILE A CA 1
ATOM 636 C C . ILE A 1 81 ? 5.578 -0.313 -10.384 1.00 83.69 81 ILE A C 1
ATOM 638 O O . ILE A 1 81 ? 4.722 -0.265 -9.500 1.00 83.69 81 ILE A O 1
ATOM 642 N N . ALA A 1 82 ? 6.870 -0.071 -10.153 1.00 83.62 82 ALA A N 1
ATOM 643 C CA . ALA A 1 82 ? 7.391 0.267 -8.832 1.00 83.62 82 ALA A CA 1
ATOM 644 C C . ALA A 1 82 ? 6.787 1.579 -8.305 1.00 83.62 82 ALA A C 1
ATOM 646 O O . ALA A 1 82 ? 6.306 1.612 -7.174 1.00 83.62 82 ALA A O 1
ATOM 647 N N . PHE A 1 83 ? 6.716 2.613 -9.149 1.00 78.94 83 PHE A N 1
ATOM 648 C CA . PHE A 1 83 ? 6.132 3.909 -8.802 1.00 78.94 83 PHE A CA 1
ATOM 649 C C . PHE A 1 83 ? 4.638 3.798 -8.472 1.00 78.94 83 PHE A C 1
ATOM 651 O O . PHE A 1 83 ? 4.200 4.267 -7.426 1.00 78.94 83 PHE A O 1
ATOM 658 N N . ASN A 1 84 ? 3.859 3.097 -9.302 1.00 72.25 84 ASN A N 1
ATOM 659 C CA . ASN A 1 84 ? 2.429 2.870 -9.050 1.00 72.25 84 ASN A CA 1
ATOM 660 C C . ASN A 1 84 ? 2.168 1.976 -7.827 1.00 72.25 84 ASN A C 1
ATOM 662 O O . ASN A 1 84 ? 1.079 2.005 -7.258 1.00 72.25 84 ASN A O 1
ATOM 666 N N . SER A 1 85 ? 3.162 1.187 -7.416 1.00 71.50 85 SER A N 1
ATOM 667 C CA . SER A 1 85 ? 3.123 0.379 -6.194 1.00 71.50 85 SER A CA 1
ATOM 668 C C . SER A 1 85 ? 3.680 1.121 -4.972 1.00 71.50 85 SER A C 1
ATOM 670 O O . SER A 1 85 ? 3.803 0.499 -3.921 1.00 71.50 85 SER A O 1
ATOM 672 N N . GLY A 1 86 ? 4.061 2.399 -5.121 1.00 70.06 86 GLY A N 1
ATOM 673 C CA . GLY A 1 86 ? 4.688 3.251 -4.101 1.00 70.06 86 GLY A CA 1
ATOM 674 C C . GLY A 1 86 ? 5.941 2.646 -3.447 1.00 70.06 86 GLY A C 1
ATOM 675 O O . GLY A 1 86 ? 6.257 2.882 -2.276 1.00 70.06 86 GLY A O 1
ATOM 676 N N . ILE A 1 87 ? 6.676 1.859 -4.235 1.00 80.62 87 ILE A N 1
ATOM 677 C CA . ILE A 1 87 ? 7.999 1.339 -3.895 1.00 80.62 87 ILE A CA 1
ATOM 678 C C . ILE A 1 87 ? 9.018 2.466 -4.081 1.00 80.62 87 ILE A C 1
ATOM 680 O O . ILE A 1 87 ? 9.032 3.142 -5.111 1.00 80.62 87 ILE A O 1
ATOM 684 N N . ASN A 1 88 ? 9.916 2.633 -3.112 1.00 80.94 88 ASN A N 1
ATOM 685 C CA . ASN A 1 88 ? 11.003 3.596 -3.213 1.00 80.94 88 ASN A CA 1
ATOM 686 C C . ASN A 1 88 ? 12.087 3.060 -4.164 1.00 80.94 88 ASN A C 1
ATOM 688 O O . ASN A 1 88 ? 12.708 2.034 -3.894 1.00 80.94 88 ASN A O 1
ATOM 692 N N . ILE A 1 89 ? 12.317 3.716 -5.298 1.00 87.94 89 ILE A N 1
ATOM 693 C CA . ILE A 1 89 ? 13.356 3.289 -6.243 1.00 87.94 89 ILE A CA 1
ATOM 694 C C . ILE A 1 89 ? 14.684 3.896 -5.789 1.00 87.94 89 ILE A C 1
ATOM 696 O O . ILE A 1 89 ? 14.850 5.110 -5.839 1.00 87.94 89 ILE A O 1
ATOM 700 N N . ILE A 1 90 ? 15.619 3.048 -5.353 1.00 90.44 90 ILE A N 1
ATOM 701 C CA . ILE A 1 90 ? 16.960 3.461 -4.915 1.00 90.44 90 ILE A CA 1
ATOM 702 C C . ILE A 1 90 ? 17.769 3.925 -6.125 1.00 90.44 90 ILE A C 1
ATOM 704 O O . ILE A 1 90 ? 18.369 4.993 -6.096 1.00 90.44 90 ILE A O 1
ATOM 708 N N . ASP A 1 91 ? 17.783 3.107 -7.180 1.00 92.38 91 ASP A N 1
ATOM 709 C CA . ASP A 1 91 ? 18.488 3.400 -8.423 1.00 92.38 91 ASP A CA 1
ATOM 710 C C . ASP A 1 91 ? 17.953 2.536 -9.580 1.00 92.38 91 ASP A C 1
ATOM 712 O O . ASP A 1 91 ? 17.255 1.531 -9.377 1.00 92.38 91 ASP A O 1
ATOM 716 N N . THR A 1 92 ? 18.287 2.928 -10.809 1.00 91.69 92 THR A N 1
ATOM 717 C CA . THR A 1 92 ? 18.019 2.169 -12.029 1.00 91.69 92 THR A CA 1
ATOM 718 C C . THR A 1 92 ? 19.277 2.021 -12.878 1.00 91.69 92 THR A C 1
ATOM 720 O O . THR A 1 92 ? 19.796 3.012 -13.385 1.00 91.69 92 THR A O 1
ATOM 723 N N . ILE A 1 93 ? 19.709 0.784 -13.118 1.00 93.12 93 ILE A N 1
ATOM 724 C CA . ILE A 1 93 ? 20.919 0.464 -13.882 1.00 93.12 93 ILE A CA 1
ATOM 725 C C . ILE A 1 93 ? 20.529 -0.103 -15.249 1.00 93.12 93 ILE A C 1
ATOM 727 O O . ILE A 1 93 ? 19.783 -1.080 -15.339 1.00 93.12 93 ILE A O 1
ATOM 731 N N . LEU A 1 94 ? 21.066 0.483 -16.323 1.00 90.38 94 LEU A N 1
ATOM 732 C CA . LEU A 1 94 ? 21.016 -0.112 -17.658 1.00 90.38 94 LEU A CA 1
ATOM 733 C C . LEU A 1 94 ? 22.196 -1.074 -17.824 1.00 90.38 94 LEU A C 1
ATOM 735 O O . LEU A 1 94 ? 23.341 -0.650 -17.979 1.00 90.38 94 LEU A O 1
ATOM 739 N N . TYR A 1 95 ? 21.918 -2.372 -17.815 1.00 86.94 95 TYR A N 1
ATOM 740 C CA . TYR A 1 95 ? 22.918 -3.394 -18.092 1.00 86.94 95 TYR A CA 1
ATOM 741 C C . TYR A 1 95 ? 22.965 -3.677 -19.597 1.00 86.94 95 TYR A C 1
ATOM 743 O O . TYR A 1 95 ? 22.243 -4.523 -20.113 1.00 86.94 95 TYR A O 1
ATOM 751 N N . SER A 1 96 ? 23.811 -2.921 -20.302 1.00 69.00 96 SER A N 1
ATOM 752 C CA . SER A 1 96 ? 23.958 -2.960 -21.767 1.00 69.00 96 SER A CA 1
ATOM 753 C C . SER A 1 96 ? 24.969 -4.006 -22.273 1.00 69.00 96 SER A C 1
ATOM 755 O O . SER A 1 96 ? 25.266 -4.025 -23.466 1.00 69.00 96 SER A O 1
ATOM 757 N N . LYS A 1 97 ? 25.542 -4.847 -21.401 1.00 63.25 97 LYS A N 1
ATOM 758 C CA . LYS A 1 97 ? 26.438 -5.935 -21.824 1.00 63.25 97 LYS A CA 1
ATOM 759 C C . LYS A 1 97 ? 25.617 -7.178 -22.165 1.00 63.25 97 LYS A C 1
ATOM 761 O O . LYS A 1 97 ? 25.422 -8.039 -21.313 1.00 63.25 97 LYS A O 1
ATOM 766 N N . ILE A 1 98 ? 25.148 -7.241 -23.406 1.00 57.72 98 ILE A N 1
ATOM 767 C CA . ILE A 1 98 ? 24.798 -8.487 -24.098 1.00 57.72 98 ILE A CA 1
ATOM 768 C C . ILE A 1 98 ? 25.565 -8.483 -25.412 1.00 57.72 98 ILE A C 1
ATOM 770 O O . ILE A 1 98 ? 25.552 -7.420 -26.072 1.00 57.72 98 ILE A O 1
#

Sequence (98 aa):
MSKLLIDVGSTYFKVCQKSGIIQYFRDFKKDIYDDLVTKCGDIFSQYKKEDIFICSSANGGLSTLIIGLTNSFSLKFAKNIAFNSGINIIDTILYSKI